Protein AF-A0A8W8LA46-F1 (afdb_monomer_lite)

Foldseek 3Di:
DPDQPCPVVQVVQLVPDDQQFKKWWCPPVDTAIWGDHDPQKTKGKAFPQGQADPDPDPVVCVDPPPDPPPVGIDIDIDGNCVVRPSTHMHGDPVCCVPDPDDDD

InterPro domains:
  IPR007053 LRAT domain [PF04970] (17-101)
  IPR007053 LRAT domain [PS51934] (22-104)
  IPR051496 H-rev107 Phospholipase/Acyltransferase [PTHR13943] (15-102)

Radius of gyration: 14.52 Å; chains: 1; bounding box: 37×31×36 Å

Sequence (104 aa):
MAASTFKSHNKSVIRRAKAGDLLEFDRGLYSHWAVYVGNEEVVHLAGVDNDGLNASVKPNHVFTMCGKTFDKATVKKESVWNVMLDSKVEINNDKDRKLKPTKF

Structure (mmCIF, N/CA/C/O backbone):
data_AF-A0A8W8LA46-F1
#
_entry.id   AF-A0A8W8LA46-F1
#
loop_
_atom_site.group_PDB
_atom_site.id
_atom_site.type_symbol
_atom_site.label_atom_id
_atom_site.label_alt_id
_atom_site.label_comp_id
_atom_site.label_asym_id
_atom_site.label_entity_id
_atom_site.label_seq_id
_atom_site.pdbx_PDB_ins_code
_atom_site.Cartn_x
_atom_site.Cartn_y
_atom_site.Cartn_z
_atom_site.occupancy
_atom_site.B_iso_or_equiv
_atom_site.auth_seq_id
_atom_site.auth_comp_id
_atom_site.auth_asym_id
_atom_site.auth_atom_id
_atom_site.pdbx_PDB_model_num
ATOM 1 N N . MET A 1 1 ? 18.035 -13.585 -7.330 1.00 38.62 1 MET A N 1
ATOM 2 C CA . MET A 1 1 ? 16.895 -13.367 -6.415 1.00 38.62 1 MET A CA 1
ATOM 3 C C . MET A 1 1 ? 17.429 -12.726 -5.145 1.00 38.62 1 MET A C 1
ATOM 5 O O . MET A 1 1 ? 17.873 -13.443 -4.257 1.00 38.62 1 MET A O 1
ATOM 9 N N . ALA A 1 2 ? 17.491 -11.394 -5.084 1.00 41.00 2 ALA A N 1
ATOM 10 C CA . ALA A 1 2 ? 17.789 -10.723 -3.823 1.00 41.00 2 ALA A CA 1
ATOM 11 C C . ALA A 1 2 ? 16.581 -10.936 -2.904 1.00 41.00 2 ALA A C 1
ATOM 13 O O . ALA A 1 2 ? 15.444 -10.684 -3.301 1.00 41.00 2 ALA A O 1
ATOM 14 N N . ALA A 1 3 ? 16.795 -11.482 -1.711 1.00 50.59 3 ALA A N 1
ATOM 15 C CA . ALA A 1 3 ? 15.750 -11.467 -0.704 1.00 50.59 3 ALA A CA 1
ATOM 16 C C . ALA A 1 3 ? 15.495 -9.997 -0.354 1.00 50.59 3 ALA A C 1
ATOM 18 O O . ALA A 1 3 ? 16.414 -9.325 0.105 1.00 50.59 3 ALA A O 1
ATOM 19 N N . SER A 1 4 ? 14.279 -9.503 -0.607 1.00 63.22 4 SER A N 1
ATOM 20 C CA . SER A 1 4 ? 13.841 -8.176 -0.163 1.00 63.22 4 SER A CA 1
ATOM 21 C C . SER A 1 4 ? 14.261 -7.982 1.297 1.00 63.22 4 SER A C 1
ATOM 23 O O . SER A 1 4 ? 13.859 -8.759 2.171 1.00 63.22 4 SER A O 1
ATOM 25 N N . THR A 1 5 ? 15.084 -6.961 1.552 1.00 78.44 5 THR A N 1
ATOM 26 C CA . THR A 1 5 ? 15.634 -6.618 2.877 1.00 78.44 5 THR A CA 1
ATOM 27 C C . THR A 1 5 ? 14.539 -6.525 3.943 1.00 78.44 5 THR A C 1
ATOM 29 O O . THR A 1 5 ? 14.771 -6.796 5.119 1.00 78.44 5 THR A O 1
ATOM 32 N N . PHE A 1 6 ? 13.311 -6.213 3.524 1.00 85.25 6 PHE A N 1
ATOM 33 C CA . PHE A 1 6 ? 12.164 -5.989 4.394 1.00 85.25 6 PHE A CA 1
ATOM 34 C C . PHE A 1 6 ? 11.138 -7.123 4.377 1.00 85.25 6 PHE A C 1
ATOM 36 O O . PHE A 1 6 ? 10.095 -6.992 5.004 1.00 85.25 6 PHE A O 1
ATOM 43 N N . LYS A 1 7 ? 11.399 -8.264 3.725 1.00 86.69 7 LYS A N 1
ATOM 44 C CA . LYS A 1 7 ? 10.385 -9.320 3.533 1.00 86.69 7 LYS A CA 1
ATOM 45 C C . LYS A 1 7 ? 9.735 -9.797 4.840 1.00 86.69 7 LYS A C 1
ATOM 47 O O . LYS A 1 7 ? 8.517 -9.950 4.902 1.00 86.69 7 LYS A O 1
ATOM 52 N N . SER A 1 8 ? 10.538 -10.015 5.885 1.00 90.94 8 SER A N 1
ATOM 53 C CA . SER A 1 8 ? 10.061 -10.403 7.226 1.00 90.94 8 SER A CA 1
ATOM 54 C C . SER A 1 8 ? 9.193 -9.312 7.867 1.00 90.94 8 SER A C 1
ATOM 56 O O . SER A 1 8 ? 8.081 -9.583 8.330 1.00 90.94 8 SER A O 1
ATOM 58 N N . HIS A 1 9 ? 9.684 -8.069 7.834 1.00 93.88 9 HIS A N 1
ATOM 59 C CA . HIS A 1 9 ? 8.995 -6.888 8.357 1.00 93.88 9 HIS A CA 1
ATOM 60 C C . HIS A 1 9 ? 7.658 -6.677 7.650 1.00 93.88 9 HIS A C 1
ATOM 62 O O . HIS A 1 9 ? 6.614 -6.673 8.298 1.00 93.88 9 HIS A O 1
ATOM 68 N N . ASN A 1 10 ? 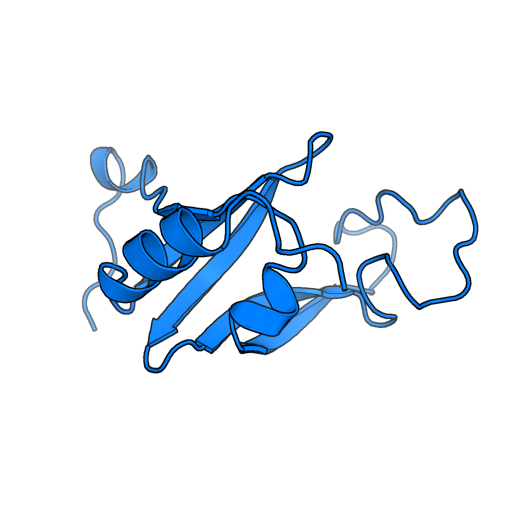7.682 -6.620 6.319 1.00 94.25 10 ASN A N 1
ATOM 69 C CA . ASN A 1 10 ? 6.507 -6.397 5.493 1.00 94.25 10 ASN A CA 1
ATOM 70 C C . ASN A 1 10 ? 5.456 -7.478 5.753 1.00 94.25 10 ASN A C 1
ATOM 72 O O . ASN A 1 10 ? 4.304 -7.156 6.020 1.00 94.25 10 ASN A O 1
ATOM 76 N N . LYS A 1 11 ? 5.846 -8.757 5.817 1.00 94.31 11 LYS A N 1
ATOM 77 C CA . LYS A 1 11 ? 4.908 -9.837 6.157 1.00 94.31 11 LYS A CA 1
ATOM 78 C C . LYS A 1 11 ? 4.251 -9.645 7.528 1.00 94.31 11 LYS A C 1
ATOM 80 O O . LYS A 1 11 ? 3.064 -9.924 7.683 1.00 94.31 11 LYS A O 1
ATOM 85 N N . SER A 1 12 ? 5.001 -9.171 8.522 1.00 95.75 12 SER A N 1
ATOM 86 C CA . SER A 1 12 ? 4.463 -8.872 9.854 1.00 95.75 12 SER A CA 1
ATOM 87 C C . SER A 1 12 ? 3.460 -7.714 9.824 1.00 95.75 12 SER A C 1
ATOM 89 O O . SER A 1 12 ? 2.399 -7.808 10.443 1.00 95.75 12 SER A O 1
ATOM 91 N N . VAL A 1 13 ? 3.770 -6.650 9.075 1.00 96.31 13 VAL A N 1
ATOM 92 C CA . VAL A 1 13 ? 2.896 -5.481 8.904 1.00 96.31 13 VAL A CA 1
ATOM 93 C C . VAL A 1 13 ? 1.594 -5.874 8.210 1.00 96.31 13 VAL A C 1
ATOM 95 O O . VAL A 1 13 ? 0.523 -5.614 8.752 1.00 96.31 13 VAL A O 1
ATOM 98 N N . ILE A 1 14 ? 1.670 -6.584 7.082 1.00 95.38 14 ILE A N 1
ATOM 99 C CA . ILE A 1 14 ? 0.492 -7.007 6.311 1.00 95.38 14 ILE A CA 1
ATOM 100 C C . ILE A 1 14 ? -0.398 -7.960 7.108 1.00 95.38 14 ILE A C 1
ATOM 102 O O . ILE A 1 14 ? -1.615 -7.823 7.087 1.00 95.38 14 ILE A O 1
ATOM 106 N N . ARG A 1 15 ? 0.187 -8.859 7.911 1.00 96.12 15 ARG A N 1
ATOM 107 C CA . ARG A 1 15 ? -0.586 -9.728 8.813 1.00 96.12 15 ARG A CA 1
ATOM 108 C C . ARG A 1 15 ? -1.376 -8.945 9.868 1.00 96.12 15 ARG A C 1
ATOM 110 O O . ARG A 1 15 ? -2.386 -9.438 10.360 1.00 96.12 15 ARG A O 1
ATOM 117 N N . ARG A 1 16 ? -0.896 -7.766 10.271 1.00 96.62 16 ARG A N 1
ATOM 118 C CA . ARG A 1 16 ? -1.557 -6.910 11.268 1.00 96.62 16 ARG A CA 1
ATOM 119 C C . ARG A 1 16 ? -2.551 -5.928 10.640 1.00 96.62 16 ARG A C 1
ATOM 121 O O . ARG A 1 16 ? -3.385 -5.400 11.374 1.00 96.62 16 ARG A O 1
ATOM 128 N N . ALA A 1 17 ? -2.458 -5.694 9.332 1.00 96.44 17 ALA A N 1
ATOM 129 C CA . ALA A 1 17 ? -3.316 -4.766 8.613 1.00 96.44 17 ALA A CA 1
ATOM 130 C C . ALA A 1 17 ? -4.781 -5.220 8.638 1.00 96.44 17 ALA A C 1
ATOM 132 O O . ALA A 1 17 ? -5.105 -6.403 8.494 1.00 96.44 17 ALA A O 1
ATOM 133 N N . LYS A 1 18 ? -5.675 -4.253 8.813 1.00 95.75 18 LYS A N 1
ATOM 134 C CA . LYS A 1 18 ? -7.127 -4.413 8.784 1.00 95.75 18 LYS A CA 1
ATOM 135 C C . LYS A 1 18 ? -7.691 -3.682 7.579 1.00 95.75 18 LYS A C 1
ATOM 137 O O . LYS A 1 18 ? -7.121 -2.695 7.123 1.00 95.75 18 LYS A O 1
ATOM 142 N N . ALA A 1 19 ? -8.807 -4.176 7.049 1.00 95.56 19 ALA A N 1
ATOM 143 C CA . ALA A 1 19 ? -9.490 -3.494 5.956 1.00 95.56 19 ALA A CA 1
ATOM 144 C C . ALA A 1 19 ? -9.766 -2.028 6.343 1.00 95.56 19 ALA A C 1
ATOM 146 O O . ALA A 1 19 ? -10.291 -1.763 7.425 1.00 95.56 19 ALA A O 1
ATOM 147 N N . GLY A 1 20 ? -9.373 -1.102 5.470 1.00 94.50 20 GLY A N 1
ATOM 148 C CA . GLY A 1 20 ? -9.412 0.341 5.701 1.00 94.50 20 GLY A CA 1
ATOM 149 C C . GLY A 1 20 ? -8.084 0.964 6.146 1.00 94.50 20 GLY A C 1
ATOM 150 O O . GLY A 1 20 ? -7.956 2.181 6.044 1.00 94.50 20 GLY A O 1
ATOM 151 N N . ASP A 1 21 ? -7.095 0.175 6.583 1.00 96.25 21 ASP A N 1
ATOM 152 C CA . ASP A 1 21 ? -5.774 0.701 6.945 1.00 96.25 21 ASP A CA 1
ATOM 153 C C . ASP A 1 21 ? -5.068 1.305 5.728 1.00 96.25 21 ASP A C 1
ATOM 155 O O . ASP A 1 21 ? -5.043 0.728 4.635 1.00 96.25 21 ASP A O 1
ATOM 159 N N . LEU A 1 22 ? -4.453 2.465 5.938 1.00 96.25 22 LEU A N 1
ATOM 160 C CA . LEU A 1 22 ? -3.643 3.140 4.943 1.00 96.25 22 LEU A CA 1
ATOM 161 C C . LEU A 1 22 ? -2.205 2.614 5.021 1.00 96.25 22 LEU A C 1
ATOM 163 O O . LEU A 1 22 ? -1.536 2.716 6.051 1.00 96.25 22 LEU A O 1
ATOM 167 N N . LEU A 1 23 ? -1.737 2.034 3.921 1.00 95.94 23 LEU A N 1
ATOM 168 C CA . LEU A 1 23 ? -0.387 1.510 3.777 1.00 95.94 23 LEU A CA 1
ATOM 169 C C . LEU A 1 23 ? 0.499 2.528 3.068 1.00 95.94 23 LEU A C 1
ATOM 171 O O . LEU A 1 23 ? 0.169 3.010 1.981 1.00 95.94 23 LEU A O 1
ATOM 175 N N . GLU A 1 24 ? 1.638 2.807 3.687 1.00 94.94 24 GLU A N 1
ATOM 176 C CA . GLU A 1 24 ? 2.710 3.627 3.147 1.00 94.94 24 GLU A CA 1
ATOM 177 C C . GLU A 1 24 ? 3.840 2.722 2.656 1.00 94.94 24 GLU A C 1
ATOM 179 O O . GLU A 1 24 ? 4.323 1.867 3.400 1.00 94.94 24 GLU A O 1
ATOM 184 N N . PHE A 1 25 ? 4.273 2.916 1.412 1.00 90.81 25 PHE A N 1
ATOM 185 C CA . PHE A 1 25 ? 5.423 2.231 0.832 1.00 90.81 25 PHE A CA 1
ATOM 186 C C . PHE A 1 25 ? 6.549 3.236 0.616 1.00 90.81 25 PHE A C 1
ATOM 188 O O . PHE A 1 25 ? 6.454 4.117 -0.242 1.00 90.81 25 PHE A O 1
ATOM 195 N N . ASP A 1 26 ? 7.631 3.072 1.370 1.00 89.25 26 ASP A N 1
ATOM 196 C CA . ASP A 1 26 ? 8.814 3.919 1.263 1.00 89.25 26 ASP A CA 1
ATOM 197 C C . ASP A 1 26 ? 9.627 3.539 0.012 1.00 89.25 26 ASP A C 1
ATOM 199 O O . ASP A 1 26 ? 10.196 2.443 -0.083 1.00 89.25 26 ASP A O 1
ATOM 203 N N . ARG A 1 27 ? 9.643 4.431 -0.986 1.00 82.81 27 ARG A N 1
ATOM 204 C CA . ARG A 1 27 ? 10.413 4.297 -2.237 1.00 82.81 27 ARG A CA 1
ATOM 205 C C . ARG A 1 27 ? 11.722 5.095 -2.186 1.00 82.81 27 ARG A C 1
ATOM 207 O O . ARG A 1 27 ? 12.355 5.306 -3.220 1.00 82.81 27 ARG A O 1
ATOM 214 N N . GLY A 1 28 ? 12.118 5.583 -1.011 1.00 82.12 28 GLY A N 1
ATOM 215 C CA . GLY A 1 28 ? 13.298 6.412 -0.779 1.00 82.12 28 GLY A CA 1
ATOM 216 C C . GLY A 1 28 ? 13.093 7.881 -1.153 1.00 82.12 28 GLY A C 1
ATOM 217 O O . GLY A 1 28 ? 13.283 8.757 -0.317 1.00 82.12 28 GLY A O 1
ATOM 218 N N . LEU A 1 29 ? 12.701 8.170 -2.401 1.00 79.12 29 LEU A N 1
ATOM 219 C CA . LEU A 1 29 ? 12.498 9.552 -2.882 1.00 79.12 29 LEU A CA 1
ATOM 220 C C . LEU A 1 29 ? 11.052 10.047 -2.746 1.00 79.12 29 LEU A C 1
ATOM 222 O O . LEU A 1 29 ? 10.802 11.248 -2.830 1.00 79.12 29 LEU A O 1
ATOM 226 N N . TYR A 1 30 ? 10.100 9.134 -2.573 1.00 79.38 30 TYR A N 1
ATOM 227 C CA . TYR A 1 30 ? 8.694 9.443 -2.333 1.00 79.38 30 TYR A CA 1
ATOM 228 C C . TYR A 1 30 ? 8.018 8.295 -1.574 1.00 79.38 30 TYR A C 1
ATOM 230 O O . TYR A 1 30 ? 8.530 7.174 -1.546 1.00 79.38 30 TYR A O 1
ATOM 238 N N . SER A 1 31 ? 6.847 8.570 -1.002 1.00 86.25 31 SER A N 1
ATOM 239 C CA . SER A 1 31 ? 5.979 7.543 -0.423 1.00 86.25 31 SER A CA 1
ATOM 240 C C . SER A 1 31 ? 4.851 7.217 -1.391 1.00 86.25 31 SER A C 1
ATOM 242 O O . SER A 1 31 ? 4.096 8.107 -1.798 1.00 86.25 31 SER A O 1
ATOM 244 N N . HIS A 1 32 ? 4.726 5.943 -1.756 1.00 88.81 32 HIS A N 1
ATOM 245 C CA . HIS A 1 32 ? 3.539 5.441 -2.443 1.00 88.81 32 HIS A CA 1
ATOM 246 C C . HIS A 1 32 ? 2.482 5.034 -1.417 1.00 88.81 32 HIS A C 1
ATOM 248 O O . HIS A 1 32 ? 2.823 4.645 -0.301 1.00 88.81 32 HIS A O 1
ATOM 254 N N . TRP A 1 33 ? 1.206 5.116 -1.784 1.00 92.88 33 TRP A N 1
ATOM 255 C CA . TRP A 1 33 ? 0.098 4.938 -0.845 1.00 92.88 33 TRP A CA 1
ATOM 256 C C . TRP A 1 33 ? -0.968 4.003 -1.395 1.00 92.88 33 TRP A C 1
ATOM 258 O O . TRP A 1 33 ? -1.340 4.096 -2.566 1.00 92.88 33 TRP A O 1
ATOM 268 N N . ALA A 1 34 ? -1.502 3.144 -0.531 1.00 94.19 34 ALA A N 1
ATOM 269 C CA . ALA A 1 34 ? -2.621 2.275 -0.865 1.00 94.19 34 ALA A CA 1
ATOM 270 C C . ALA A 1 34 ? -3.532 2.035 0.339 1.00 94.19 34 ALA A C 1
ATOM 272 O O . ALA A 1 34 ? -3.078 2.044 1.478 1.00 94.19 34 ALA A O 1
ATOM 273 N N . VAL A 1 35 ? -4.811 1.770 0.089 1.00 96.25 35 VAL A N 1
ATOM 274 C CA . VAL A 1 35 ? -5.764 1.352 1.124 1.00 96.25 35 VAL A CA 1
ATOM 275 C C . VAL A 1 35 ? -5.845 -0.167 1.129 1.00 96.25 35 VAL A C 1
ATOM 277 O O . VAL A 1 35 ? -6.119 -0.776 0.093 1.00 96.25 35 VAL A O 1
ATOM 280 N N . TYR A 1 36 ? -5.622 -0.789 2.284 1.00 96.94 36 TYR A N 1
ATOM 281 C CA . TYR A 1 36 ? -5.760 -2.231 2.447 1.00 96.94 36 TYR A CA 1
ATOM 282 C C . TYR A 1 36 ? -7.233 -2.637 2.449 1.00 96.94 36 TYR A C 1
ATOM 284 O O . TYR A 1 36 ? -8.034 -2.081 3.199 1.00 96.94 36 TYR A O 1
ATOM 292 N N . VAL A 1 37 ? -7.601 -3.625 1.632 1.00 96.44 37 VAL A N 1
ATOM 293 C CA . VAL A 1 37 ? -8.998 -4.084 1.499 1.00 96.44 37 VAL A CA 1
ATOM 294 C C . VAL A 1 37 ? -9.216 -5.514 2.002 1.00 96.44 37 VAL A C 1
ATOM 296 O O . VAL A 1 37 ? -10.322 -6.039 1.900 1.00 96.44 37 VAL A O 1
ATOM 299 N N . GLY A 1 38 ? -8.191 -6.126 2.604 1.00 95.06 38 GLY A N 1
ATOM 300 C CA . GLY A 1 38 ? -8.220 -7.513 3.073 1.00 95.06 38 GLY A CA 1
ATOM 301 C C . GLY A 1 38 ? -7.591 -8.487 2.078 1.00 95.06 38 GLY A C 1
ATOM 302 O O . GLY A 1 38 ? -7.256 -8.113 0.960 1.00 95.06 38 GLY A O 1
ATOM 303 N N . ASN A 1 39 ? -7.412 -9.741 2.503 1.00 95.56 39 ASN A N 1
ATOM 304 C CA . ASN A 1 39 ? -6.888 -10.839 1.674 1.00 95.56 39 ASN A CA 1
ATOM 305 C C . ASN A 1 39 ? -5.567 -10.532 0.945 1.00 95.56 39 ASN A C 1
ATOM 307 O O . ASN A 1 39 ? -5.364 -10.986 -0.175 1.00 95.56 39 ASN A O 1
ATOM 311 N N . GLU A 1 40 ? -4.665 -9.771 1.575 1.00 95.12 40 GLU A N 1
ATOM 312 C CA . GLU A 1 40 ? -3.395 -9.351 0.962 1.00 95.12 40 GLU A CA 1
ATOM 313 C C . GLU A 1 40 ? -3.577 -8.493 -0.311 1.00 95.12 40 GLU A C 1
ATOM 315 O O . GLU A 1 40 ? -2.666 -8.382 -1.135 1.00 95.12 40 GLU A O 1
ATOM 320 N N . GLU A 1 41 ? -4.739 -7.851 -0.461 1.00 96.31 41 GLU A N 1
ATOM 321 C CA . GLU A 1 41 ? -5.082 -6.953 -1.563 1.00 96.31 41 GLU A CA 1
ATOM 322 C C . GLU A 1 41 ? -5.178 -5.495 -1.095 1.00 96.31 41 GLU A C 1
ATOM 324 O O . GLU A 1 41 ? -5.559 -5.181 0.040 1.00 96.31 41 GLU A O 1
ATOM 329 N N . VAL A 1 42 ? -4.866 -4.582 -2.011 1.00 95.56 42 VAL A N 1
ATOM 330 C CA . VAL A 1 42 ? -4.963 -3.135 -1.820 1.00 95.56 42 VAL A CA 1
ATOM 331 C C . VAL A 1 42 ? -5.642 -2.460 -2.996 1.00 95.56 42 VAL A C 1
ATOM 333 O O . VAL A 1 42 ? -5.600 -2.948 -4.123 1.00 95.56 42 VAL A O 1
ATOM 336 N N . VAL A 1 43 ? -6.214 -1.291 -2.729 1.00 94.00 43 VAL A N 1
ATOM 337 C CA . VAL A 1 43 ? -6.636 -0.334 -3.749 1.00 94.00 43 VAL A CA 1
ATOM 338 C C . VAL A 1 43 ? -5.682 0.855 -3.728 1.00 94.00 43 VAL A C 1
ATOM 340 O O . VAL A 1 43 ? -5.467 1.461 -2.678 1.00 94.00 43 VAL A O 1
ATOM 343 N N . HIS A 1 44 ? -5.112 1.203 -4.879 1.00 90.94 44 HIS A N 1
ATOM 344 C CA . HIS A 1 44 ? -4.222 2.354 -5.013 1.00 90.94 44 HIS A CA 1
ATOM 345 C C . HIS A 1 44 ? -4.420 3.083 -6.335 1.00 90.94 44 HIS A C 1
ATOM 347 O O . HIS A 1 44 ? -5.043 2.582 -7.272 1.00 90.94 44 HIS A O 1
ATOM 353 N N . LEU A 1 45 ? -3.873 4.293 -6.393 1.00 86.19 45 LEU A N 1
ATOM 354 C CA . LEU A 1 45 ? -3.755 5.039 -7.632 1.00 86.19 45 LEU A CA 1
ATOM 355 C C . LEU A 1 45 ? -2.494 4.566 -8.365 1.00 86.19 45 LEU A C 1
ATOM 357 O O . LEU A 1 45 ? -1.412 4.542 -7.778 1.00 86.19 45 LEU A O 1
ATOM 361 N N . ALA A 1 46 ? -2.642 4.178 -9.626 1.00 77.88 46 ALA A N 1
ATOM 362 C CA . ALA A 1 46 ? -1.581 3.652 -10.474 1.00 77.88 46 ALA A CA 1
ATOM 363 C C . ALA A 1 46 ? -1.525 4.400 -11.812 1.00 77.88 46 ALA A C 1
ATOM 365 O O . ALA A 1 46 ? -2.540 4.899 -12.309 1.00 77.88 46 ALA A O 1
ATOM 366 N N . GLY A 1 47 ? -0.342 4.432 -12.425 1.00 68.06 47 GLY A N 1
ATOM 367 C CA . GLY A 1 47 ? -0.183 4.889 -13.805 1.00 68.06 47 GLY A CA 1
ATOM 368 C C . GLY A 1 47 ? -0.850 3.938 -14.808 1.00 68.06 47 GLY A C 1
ATOM 369 O O . GLY A 1 47 ? -0.947 2.733 -14.559 1.00 68.06 47 GLY A O 1
ATOM 370 N N . VAL A 1 48 ? -1.297 4.469 -15.953 1.00 55.97 48 VAL A N 1
ATOM 371 C CA . VAL A 1 48 ? -1.802 3.651 -17.081 1.00 55.97 48 VAL A CA 1
ATOM 372 C C . VAL A 1 48 ? -0.708 2.713 -17.599 1.00 55.97 48 VAL A C 1
ATOM 374 O O . VAL A 1 48 ? -0.949 1.524 -17.791 1.00 55.97 48 VAL A O 1
ATOM 377 N N . ASP A 1 49 ? 0.512 3.239 -17.719 1.00 52.00 49 ASP A N 1
ATOM 378 C CA . ASP A 1 49 ? 1.720 2.490 -18.040 1.00 52.00 49 ASP A CA 1
ATOM 379 C C . ASP A 1 49 ? 2.486 2.266 -16.736 1.00 52.00 49 ASP A C 1
ATOM 381 O O . ASP A 1 49 ? 3.021 3.217 -16.171 1.00 52.00 49 ASP A O 1
ATOM 385 N N . ASN A 1 50 ? 2.448 1.027 -16.245 1.00 47.84 50 ASN A N 1
ATOM 386 C CA . ASN A 1 50 ? 3.153 0.458 -15.089 1.00 47.84 50 ASN A CA 1
ATOM 387 C C . ASN A 1 50 ? 4.138 1.403 -14.375 1.00 47.84 50 ASN A C 1
ATOM 389 O O . ASN A 1 50 ? 5.116 1.878 -14.950 1.00 47.84 50 ASN A O 1
ATOM 393 N N . ASP A 1 51 ? 3.902 1.575 -13.085 1.00 48.09 51 ASP A N 1
ATOM 394 C CA . ASP A 1 51 ? 4.492 2.481 -12.101 1.00 48.09 51 ASP A CA 1
ATOM 395 C C . ASP A 1 51 ? 5.977 2.216 -11.763 1.00 48.09 51 ASP A C 1
ATOM 397 O O . ASP A 1 51 ? 6.411 2.261 -10.615 1.00 48.09 51 ASP A O 1
ATOM 401 N N . GLY A 1 52 ? 6.805 2.068 -12.799 1.00 46.09 52 GLY A N 1
ATOM 402 C CA . GLY A 1 52 ? 8.164 2.603 -12.753 1.00 46.09 52 GLY A CA 1
ATOM 403 C C . GLY A 1 52 ? 9.326 1.619 -12.756 1.00 46.09 52 GLY A C 1
ATOM 404 O O . GLY A 1 52 ? 10.442 2.083 -12.555 1.00 46.09 52 GLY A O 1
ATOM 405 N N . LEU A 1 53 ? 9.142 0.317 -13.020 1.00 42.09 53 LEU A N 1
ATOM 406 C CA . LEU A 1 53 ? 10.301 -0.600 -13.071 1.00 42.09 53 LEU A CA 1
ATOM 407 C C . LEU A 1 53 ? 10.447 -1.469 -14.330 1.00 42.09 53 LEU A C 1
ATOM 409 O O . LEU A 1 53 ? 11.554 -1.914 -14.608 1.00 42.09 53 LEU A O 1
ATOM 413 N N . ASN A 1 54 ? 9.384 -1.694 -15.114 1.00 40.34 54 ASN A N 1
ATOM 414 C CA . ASN A 1 54 ? 9.449 -2.547 -16.319 1.00 40.34 54 ASN A CA 1
ATOM 415 C C . ASN A 1 54 ? 8.791 -1.935 -17.573 1.00 40.34 54 ASN A C 1
ATOM 417 O O . ASN A 1 54 ? 8.692 -2.578 -18.614 1.00 40.34 54 ASN A O 1
ATOM 421 N N . ALA A 1 55 ? 8.334 -0.684 -17.494 1.00 43.47 55 ALA A N 1
ATOM 422 C CA . ALA A 1 55 ? 8.059 0.111 -18.686 1.00 43.47 55 ALA A CA 1
ATOM 423 C C . ALA A 1 55 ? 9.386 0.715 -19.148 1.00 43.47 55 ALA A C 1
ATOM 425 O O . ALA A 1 55 ? 10.171 1.131 -18.302 1.00 43.47 55 ALA A O 1
ATOM 426 N N . SER A 1 56 ? 9.650 0.762 -20.456 1.00 41.56 56 SER A N 1
ATOM 427 C CA . SER A 1 56 ? 10.851 1.387 -21.027 1.00 41.56 56 SER A CA 1
ATOM 428 C C . SER A 1 56 ? 11.028 2.794 -20.434 1.00 41.56 56 SER A C 1
ATOM 430 O O . SER A 1 56 ? 10.332 3.733 -20.825 1.00 41.56 56 SER A O 1
ATOM 432 N N . VAL A 1 57 ? 11.897 2.918 -19.425 1.00 42.94 57 VAL A N 1
ATOM 433 C CA . VAL A 1 57 ? 11.962 4.092 -18.549 1.00 42.94 57 VAL A CA 1
ATOM 434 C C . VAL A 1 57 ? 12.544 5.244 -19.353 1.00 42.94 57 VAL A C 1
ATOM 436 O O . VAL A 1 57 ? 13.754 5.356 -19.529 1.00 42.94 57 VAL A O 1
ATOM 439 N N . LYS A 1 58 ? 11.681 6.124 -19.866 1.00 43.06 58 LYS A N 1
ATOM 440 C CA . LYS A 1 58 ? 12.121 7.456 -20.275 1.00 43.06 58 LYS A CA 1
ATOM 441 C C . LYS A 1 58 ? 12.398 8.234 -18.981 1.00 43.06 58 LYS A C 1
ATOM 443 O O . LYS A 1 58 ? 11.488 8.340 -18.159 1.00 43.06 58 LYS A O 1
ATOM 448 N N . PRO A 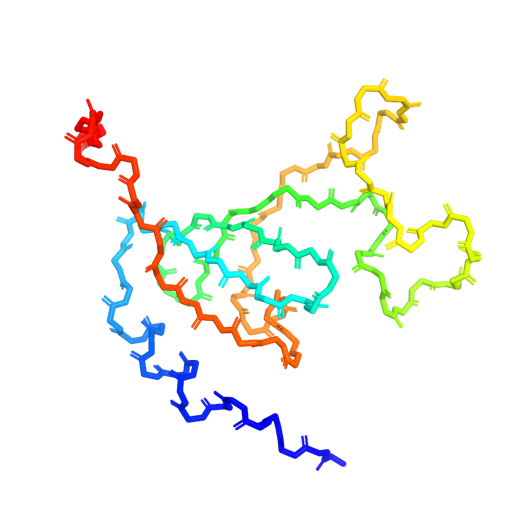1 59 ? 13.605 8.791 -18.776 1.00 42.03 59 PRO A N 1
ATOM 449 C CA . PRO A 1 59 ? 14.010 9.432 -17.517 1.00 42.03 59 PRO A CA 1
ATOM 450 C C . PRO A 1 59 ? 13.120 10.614 -17.085 1.00 42.03 59 PRO A C 1
ATOM 452 O O . PRO A 1 59 ? 13.142 11.008 -15.925 1.00 42.03 59 PRO A O 1
ATOM 455 N N . ASN A 1 60 ? 12.257 11.122 -17.970 1.00 39.00 60 ASN A N 1
ATOM 456 C CA . ASN A 1 60 ? 11.231 12.115 -17.641 1.00 39.00 60 ASN A CA 1
ATOM 457 C C . ASN A 1 60 ? 9.985 11.552 -16.918 1.00 39.00 60 ASN A C 1
ATOM 459 O O . ASN A 1 60 ? 9.113 12.334 -16.553 1.00 39.00 60 ASN A O 1
ATOM 463 N N . HIS A 1 61 ? 9.866 10.232 -16.716 1.00 40.12 61 HIS A N 1
ATOM 464 C CA . HIS A 1 61 ? 8.677 9.581 -16.130 1.00 40.12 61 HIS A CA 1
ATOM 465 C C . HIS A 1 61 ? 8.891 8.966 -14.742 1.00 40.12 61 HIS A C 1
ATOM 467 O O . HIS A 1 61 ? 7.943 8.434 -14.162 1.00 40.12 61 HIS A O 1
ATOM 473 N N . VAL A 1 62 ? 10.101 9.094 -14.188 1.00 41.44 62 VAL A N 1
ATOM 474 C CA . VAL A 1 62 ? 10.503 8.549 -12.875 1.00 41.44 62 VAL A CA 1
ATOM 475 C C . VAL A 1 62 ? 9.666 9.133 -11.722 1.00 41.44 62 VAL A C 1
ATOM 477 O O . VAL A 1 62 ? 9.547 8.527 -10.664 1.00 41.44 62 VAL A O 1
ATOM 480 N N . PHE A 1 63 ? 9.003 10.267 -11.963 1.00 44.28 63 PHE A N 1
ATOM 481 C CA . PHE A 1 63 ? 8.069 10.908 -11.044 1.00 44.28 63 PHE A CA 1
ATOM 482 C C . PHE A 1 63 ? 6.781 11.273 -11.775 1.00 44.28 63 PHE A C 1
ATOM 484 O O . PHE A 1 63 ? 6.440 12.450 -11.901 1.00 44.28 63 PHE A O 1
ATOM 491 N N . THR A 1 64 ? 6.047 10.293 -12.303 1.00 42.22 64 THR A N 1
ATOM 492 C CA . THR A 1 64 ? 4.692 10.601 -12.777 1.00 42.22 64 THR A CA 1
ATOM 493 C C . THR A 1 64 ? 3.791 10.739 -11.554 1.00 42.22 64 THR A C 1
ATOM 495 O O . THR A 1 64 ? 3.054 9.830 -11.177 1.00 42.22 64 THR A O 1
ATOM 498 N N . MET A 1 65 ? 3.875 11.912 -10.914 1.00 46.50 65 MET A N 1
ATOM 499 C CA . MET A 1 65 ? 2.783 12.434 -10.114 1.00 46.50 65 MET A CA 1
ATOM 500 C C . MET A 1 65 ? 1.519 12.241 -10.942 1.00 46.50 65 MET A C 1
ATOM 502 O O . MET A 1 65 ? 1.371 12.812 -12.021 1.00 46.50 65 MET A O 1
ATOM 506 N N . CYS A 1 66 ? 0.618 11.421 -10.422 1.00 44.44 66 CYS A N 1
ATOM 507 C CA . CYS A 1 66 ? -0.734 11.194 -10.913 1.00 44.44 66 CYS A CA 1
ATOM 508 C C . CYS A 1 66 ? -1.613 12.452 -10.721 1.00 44.44 66 CYS A C 1
ATOM 510 O O . CYS A 1 66 ? -2.763 12.370 -10.303 1.00 44.44 66 CYS A O 1
ATOM 512 N N . GLY A 1 67 ? -1.035 13.636 -10.935 1.00 41.69 67 GLY A N 1
ATOM 513 C CA . GLY A 1 67 ? -1.680 14.936 -10.873 1.00 41.69 67 GLY A CA 1
ATOM 514 C C . GLY A 1 67 ? -2.158 15.372 -12.255 1.00 41.69 67 GLY A C 1
ATOM 515 O O . GLY A 1 67 ? -1.703 14.849 -13.269 1.00 41.69 67 GLY A O 1
ATOM 516 N N . LYS A 1 68 ? -3.073 16.349 -12.258 1.00 40.28 68 LYS A N 1
ATOM 517 C CA . LYS A 1 68 ? -3.835 16.969 -13.368 1.00 40.28 68 LYS A CA 1
ATOM 518 C C . LYS A 1 68 ? -3.148 17.184 -14.731 1.00 40.28 68 LYS A C 1
ATOM 520 O O . LYS A 1 68 ? -3.820 17.598 -15.665 1.00 40.28 68 LYS A O 1
ATOM 525 N N . THR A 1 69 ? -1.847 16.978 -14.870 1.00 44.94 69 THR A N 1
ATOM 526 C CA . THR A 1 69 ? -1.093 17.269 -16.090 1.00 44.94 69 THR A CA 1
ATOM 527 C C . THR A 1 69 ? -1.194 16.194 -17.171 1.00 44.94 69 THR A C 1
ATOM 529 O O . THR A 1 69 ? -0.824 16.498 -18.301 1.00 44.94 69 THR A O 1
ATOM 532 N N . PHE A 1 70 ? -1.688 14.974 -16.890 1.00 48.59 70 PHE A N 1
ATOM 533 C CA . PHE A 1 70 ? -1.584 13.886 -17.879 1.00 48.59 70 PHE A CA 1
ATOM 534 C C . PHE A 1 70 ? -2.738 12.874 -18.024 1.00 48.59 70 PHE A C 1
ATOM 536 O O . PHE A 1 70 ? -2.496 11.903 -18.725 1.00 48.59 70 PHE A O 1
ATOM 543 N N . ASP A 1 71 ? -3.936 13.022 -17.432 1.00 54.41 71 ASP A N 1
ATOM 544 C CA . ASP A 1 71 ? -5.053 12.039 -17.581 1.00 54.41 71 ASP A CA 1
ATOM 545 C C . ASP A 1 71 ? -4.607 10.557 -17.491 1.00 54.41 71 ASP A C 1
ATOM 547 O O . ASP A 1 71 ? -5.051 9.681 -18.231 1.00 54.41 71 ASP A O 1
ATOM 551 N N . LYS A 1 72 ? -3.642 10.276 -16.605 1.00 63.47 72 LYS A N 1
ATOM 552 C CA . LYS A 1 72 ? -2.872 9.018 -16.594 1.00 63.47 72 LYS A CA 1
ATOM 553 C C . LYS A 1 72 ? -2.978 8.225 -15.296 1.00 63.47 72 LYS A C 1
ATOM 555 O O . LYS A 1 72 ? -2.191 7.310 -15.067 1.00 63.47 72 LYS A O 1
ATOM 560 N N . ALA A 1 73 ? -3.924 8.584 -14.439 1.00 70.94 73 ALA A N 1
ATOM 561 C CA . ALA A 1 73 ? -4.105 7.949 -13.147 1.00 70.94 73 ALA A CA 1
ATOM 562 C C . ALA A 1 73 ? -5.338 7.044 -13.179 1.00 70.94 73 ALA A C 1
ATOM 564 O O . ALA A 1 73 ? -6.436 7.488 -13.505 1.00 70.94 73 ALA A O 1
ATOM 565 N N . THR A 1 74 ? -5.156 5.776 -12.829 1.00 77.88 74 THR A N 1
ATOM 566 C CA . THR A 1 74 ? -6.226 4.779 -12.743 1.00 77.88 74 THR A CA 1
ATOM 567 C C . THR A 1 74 ? -6.254 4.187 -11.348 1.00 77.88 74 THR A C 1
ATOM 569 O O . THR A 1 74 ? -5.212 4.000 -10.724 1.00 77.88 74 THR A O 1
ATOM 572 N N . VAL A 1 75 ? -7.447 3.912 -10.833 1.00 86.88 75 VAL A N 1
ATOM 573 C CA . VAL A 1 75 ? -7.590 3.186 -9.572 1.00 86.88 75 VAL A CA 1
ATOM 574 C C . VAL A 1 75 ? -7.482 1.700 -9.882 1.00 86.88 75 VAL A C 1
ATOM 576 O O . VAL A 1 75 ? -8.263 1.184 -10.682 1.00 86.88 75 VAL A O 1
ATOM 579 N N . LYS A 1 76 ? -6.522 1.018 -9.259 1.00 86.88 76 LYS A N 1
ATOM 580 C CA . LYS A 1 76 ? -6.319 -0.424 -9.415 1.00 86.88 76 LYS A CA 1
ATOM 581 C C . LYS A 1 76 ? -6.489 -1.136 -8.083 1.00 86.88 76 LYS A C 1
ATOM 583 O O . LYS A 1 76 ? -6.162 -0.591 -7.028 1.00 86.88 76 LYS A O 1
ATOM 588 N N . LYS A 1 77 ? -7.014 -2.359 -8.158 1.00 92.19 77 LYS A N 1
ATOM 589 C CA . LYS A 1 77 ? -7.051 -3.316 -7.054 1.00 92.19 77 LYS A CA 1
ATOM 590 C C . LYS A 1 77 ? -6.038 -4.414 -7.360 1.00 92.19 77 LYS A C 1
ATOM 592 O O . LYS A 1 77 ? -6.208 -5.123 -8.348 1.00 92.19 77 LYS A O 1
ATOM 597 N N . GLU A 1 78 ? -5.005 -4.541 -6.537 1.00 89.81 78 GLU A N 1
ATOM 598 C CA . GLU A 1 78 ? -3.886 -5.454 -6.788 1.00 89.81 78 GLU A CA 1
ATOM 599 C C . GLU A 1 78 ? -3.385 -6.106 -5.499 1.00 89.81 78 GLU A C 1
ATOM 601 O O . GLU A 1 78 ? -3.686 -5.664 -4.387 1.00 89.81 78 GLU A O 1
ATOM 606 N N . SER A 1 79 ? -2.601 -7.177 -5.647 1.00 91.75 79 SER A N 1
ATOM 607 C CA . SER A 1 79 ? -1.922 -7.793 -4.511 1.00 91.75 79 SER A CA 1
ATOM 608 C C . SER A 1 79 ? -0.888 -6.833 -3.928 1.00 91.75 79 SER A C 1
ATOM 610 O O . SER A 1 79 ? -0.051 -6.288 -4.651 1.00 91.75 79 SER A O 1
ATOM 612 N N . VAL A 1 80 ? -0.883 -6.703 -2.601 1.00 90.81 80 VAL A N 1
ATOM 613 C CA . VAL A 1 80 ? 0.122 -5.948 -1.841 1.00 90.81 80 VAL A CA 1
ATOM 614 C C . VAL A 1 80 ? 1.539 -6.322 -2.239 1.00 90.81 80 VAL A C 1
ATOM 616 O O . VAL A 1 80 ? 2.402 -5.455 -2.287 1.00 90.81 80 VAL A O 1
ATOM 619 N N . TRP A 1 81 ? 1.797 -7.596 -2.526 1.00 89.69 81 TRP A N 1
ATOM 620 C CA . TRP A 1 81 ? 3.135 -8.078 -2.854 1.00 89.69 81 TRP A CA 1
ATOM 621 C C . TRP A 1 81 ? 3.641 -7.536 -4.195 1.00 89.69 81 TRP A C 1
ATOM 623 O O . TRP A 1 81 ? 4.831 -7.252 -4.321 1.00 89.69 81 TRP A O 1
ATOM 633 N N . ASN A 1 82 ? 2.738 -7.331 -5.161 1.00 86.38 82 ASN A N 1
ATOM 634 C CA . ASN A 1 82 ? 3.067 -6.708 -6.444 1.00 86.38 82 ASN A CA 1
ATOM 635 C C . ASN A 1 82 ? 3.316 -5.209 -6.271 1.00 86.38 82 ASN A C 1
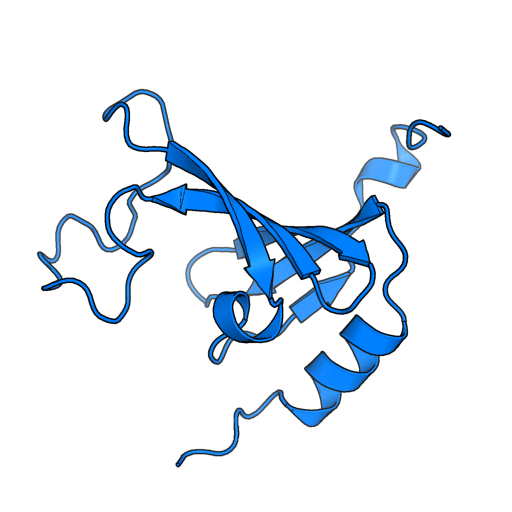ATOM 637 O O . ASN A 1 82 ? 4.254 -4.672 -6.851 1.00 86.38 82 ASN A O 1
ATOM 641 N N . VAL A 1 83 ? 2.518 -4.553 -5.421 1.00 85.12 83 VAL A N 1
ATOM 642 C CA . VAL A 1 83 ? 2.673 -3.125 -5.127 1.00 85.12 83 VAL A CA 1
ATOM 643 C C . VAL A 1 83 ? 3.928 -2.869 -4.294 1.00 85.12 83 VAL A C 1
ATOM 645 O O . VAL A 1 83 ? 4.626 -1.897 -4.543 1.00 85.12 83 VAL A O 1
ATOM 648 N N . MET A 1 84 ? 4.285 -3.717 -3.326 1.00 82.25 84 MET A N 1
ATOM 649 C CA . MET A 1 84 ? 5.405 -3.423 -2.426 1.00 82.25 84 MET A CA 1
ATOM 650 C C . MET A 1 84 ? 6.762 -3.477 -3.140 1.00 82.25 84 MET A C 1
ATOM 652 O O . MET A 1 84 ? 7.629 -2.668 -2.819 1.00 82.25 84 MET A O 1
ATOM 656 N N . LEU A 1 85 ? 6.957 -4.375 -4.116 1.00 80.62 85 LEU A N 1
ATOM 657 C CA . LEU A 1 85 ? 8.270 -4.653 -4.722 1.00 80.62 85 LEU A CA 1
ATOM 658 C C . LEU A 1 85 ? 9.357 -4.823 -3.630 1.00 80.62 85 LEU A C 1
ATOM 660 O O . LEU A 1 85 ? 9.227 -5.684 -2.758 1.00 80.62 85 LEU A O 1
ATOM 664 N N . ASP A 1 86 ? 10.386 -3.971 -3.632 1.00 80.69 86 ASP A N 1
ATOM 665 C CA . ASP A 1 86 ? 11.468 -3.952 -2.637 1.00 80.69 86 ASP A CA 1
ATOM 666 C C . ASP A 1 86 ? 11.300 -2.872 -1.548 1.00 80.69 86 ASP A C 1
ATOM 668 O O . ASP A 1 86 ? 12.185 -2.688 -0.711 1.00 80.69 86 ASP A O 1
ATOM 672 N N . SER A 1 87 ? 10.164 -2.169 -1.517 1.00 84.00 87 SER A N 1
ATOM 673 C CA . SER A 1 87 ? 9.904 -1.102 -0.544 1.00 84.00 87 SER A CA 1
ATOM 674 C C . SER A 1 87 ? 9.563 -1.622 0.843 1.00 84.00 87 SER A C 1
ATOM 676 O O . SER A 1 87 ? 8.929 -2.667 1.015 1.00 84.00 87 SER A O 1
ATOM 678 N N . LYS A 1 88 ? 9.930 -0.834 1.854 1.00 92.19 88 LYS A N 1
ATOM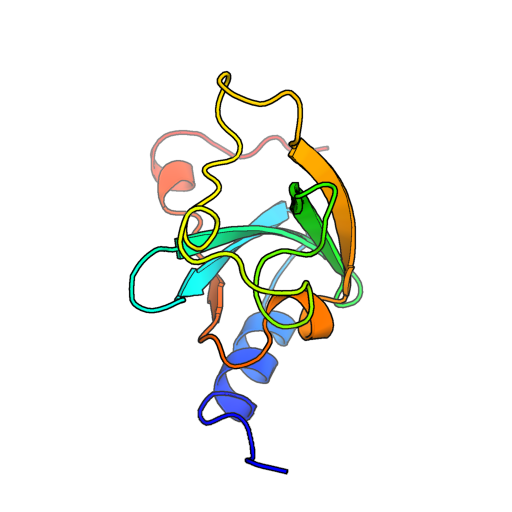 679 C CA . LYS A 1 88 ? 9.467 -1.028 3.226 1.00 92.19 88 LYS A CA 1
ATOM 680 C C . LYS A 1 88 ? 8.016 -0.551 3.341 1.00 92.19 88 LYS A C 1
ATOM 682 O O . LYS A 1 88 ? 7.705 0.543 2.877 1.00 92.19 88 LYS A O 1
ATOM 687 N N . VAL A 1 89 ? 7.150 -1.367 3.946 1.00 94.19 89 VAL A N 1
ATOM 688 C CA . VAL A 1 89 ? 5.742 -1.009 4.188 1.00 94.19 89 VAL A CA 1
ATOM 689 C C . VAL A 1 89 ? 5.501 -0.677 5.657 1.00 94.19 89 VAL A C 1
ATOM 691 O O . VAL A 1 89 ? 6.026 -1.348 6.549 1.00 94.19 89 VAL A O 1
ATOM 694 N N . GLU A 1 90 ? 4.677 0.335 5.903 1.00 96.50 90 GLU A N 1
ATOM 695 C CA . GLU A 1 90 ? 4.173 0.699 7.226 1.00 96.50 90 GLU A CA 1
ATOM 696 C C . GLU A 1 90 ? 2.661 0.960 7.161 1.00 96.50 90 GLU A C 1
ATOM 698 O O . GLU A 1 90 ? 2.133 1.394 6.139 1.00 96.50 90 GLU A O 1
ATOM 703 N N . ILE A 1 91 ? 1.955 0.692 8.261 1.00 97.00 91 ILE A N 1
ATOM 704 C CA . ILE A 1 91 ? 0.564 1.139 8.429 1.00 97.00 91 ILE A CA 1
ATOM 705 C C . ILE A 1 91 ? 0.622 2.562 8.978 1.00 97.00 91 ILE A C 1
ATOM 707 O O . ILE A 1 91 ? 1.134 2.767 10.081 1.00 97.00 91 ILE A O 1
ATOM 711 N N . ASN A 1 92 ? 0.094 3.529 8.233 1.00 95.75 92 ASN A N 1
ATOM 712 C CA . ASN A 1 92 ? 0.135 4.939 8.597 1.00 95.75 92 ASN A CA 1
ATOM 713 C C . ASN A 1 92 ? -1.256 5.584 8.502 1.00 95.75 92 ASN A C 1
ATOM 715 O O . ASN A 1 92 ? -1.624 6.199 7.504 1.00 95.75 92 ASN A O 1
ATOM 719 N N . ASN A 1 93 ? -1.999 5.493 9.606 1.00 94.88 93 ASN A N 1
ATOM 720 C CA . ASN A 1 93 ? -3.299 6.139 9.792 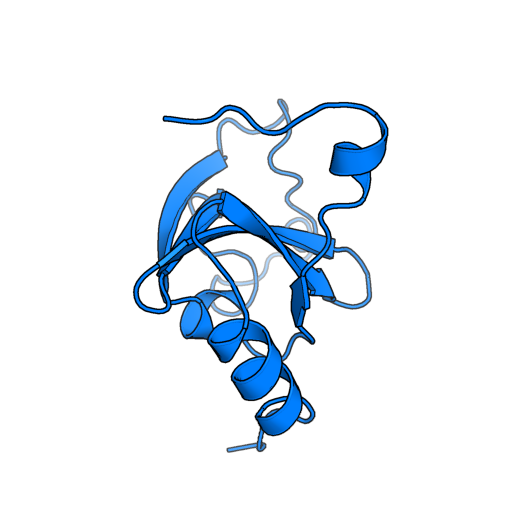1.00 94.88 93 ASN A CA 1
ATOM 721 C C . ASN A 1 93 ? -3.178 7.464 10.584 1.00 94.88 93 ASN A C 1
ATOM 723 O O . ASN A 1 93 ? -4.022 7.758 11.426 1.00 94.88 93 ASN A O 1
ATOM 727 N N . ASP A 1 94 ? -2.131 8.281 10.380 1.00 92.31 94 ASP A N 1
ATOM 728 C CA . ASP A 1 94 ? -1.877 9.494 11.201 1.00 92.31 94 ASP A CA 1
ATOM 729 C C . ASP A 1 94 ? -3.074 10.470 11.258 1.00 92.31 94 ASP A C 1
ATOM 731 O O . ASP A 1 94 ? -3.321 11.154 12.261 1.00 92.31 94 ASP A O 1
ATOM 735 N N . LYS A 1 95 ? -3.883 10.494 10.192 1.00 88.88 95 LYS A N 1
ATOM 736 C CA . LYS A 1 95 ? -5.064 11.358 10.100 1.00 88.88 95 LYS A CA 1
ATOM 737 C C . LYS A 1 95 ? -6.220 10.921 11.003 1.00 88.88 95 LYS A C 1
ATOM 739 O O . LYS A 1 95 ? -7.056 11.775 11.304 1.00 88.88 95 LYS A O 1
ATOM 744 N N . ASP A 1 96 ? -6.224 9.693 11.523 1.00 91.00 96 ASP A N 1
ATOM 745 C CA . ASP A 1 96 ? -7.289 9.176 12.397 1.00 91.00 96 ASP A CA 1
ATOM 746 C C . ASP A 1 96 ? -7.430 9.976 13.696 1.00 91.00 96 ASP A C 1
ATOM 748 O O . ASP A 1 96 ? -8.519 10.088 14.264 1.00 91.00 96 ASP A O 1
ATOM 752 N N . ARG A 1 97 ? -6.340 10.609 14.153 1.00 88.06 97 ARG A N 1
ATOM 753 C CA . ARG A 1 97 ? -6.367 11.502 15.319 1.00 88.06 97 ARG A CA 1
ATOM 754 C C . ARG A 1 97 ? -7.239 12.740 15.088 1.00 88.06 97 ARG A C 1
ATOM 756 O O . ARG A 1 97 ? -7.778 13.291 16.044 1.00 88.06 97 ARG A O 1
ATOM 763 N N . LYS A 1 98 ? -7.340 13.205 13.840 1.00 91.06 98 LYS A N 1
ATOM 764 C CA . LYS A 1 98 ? -8.086 14.417 13.462 1.00 91.06 98 LYS A CA 1
ATOM 765 C C . LYS A 1 98 ? -9.449 14.090 12.859 1.00 91.06 98 LYS A C 1
ATOM 767 O O . LYS A 1 98 ? -10.398 14.839 13.066 1.00 91.06 98 LYS A O 1
ATOM 772 N N . LEU A 1 99 ? -9.538 12.999 12.105 1.00 87.88 99 LEU A N 1
ATOM 773 C CA . LEU A 1 99 ? -10.716 12.604 11.346 1.00 87.88 99 LEU A CA 1
ATOM 774 C C . LEU A 1 99 ? -11.009 11.141 11.639 1.00 87.88 99 LEU A C 1
ATOM 776 O O . LEU A 1 99 ? -10.202 10.277 11.324 1.00 87.88 99 LEU A O 1
ATOM 780 N N . LYS A 1 100 ? -12.167 10.854 12.236 1.00 85.94 100 LYS A N 1
ATOM 781 C CA . LYS A 1 100 ? -12.548 9.463 12.491 1.00 85.94 100 LYS A CA 1
ATOM 782 C C . LYS A 1 100 ? -12.825 8.756 11.157 1.00 85.94 100 LYS A C 1
ATOM 784 O O . LYS A 1 100 ? -13.552 9.326 10.339 1.00 85.94 100 LYS A O 1
ATOM 789 N N . PRO A 1 101 ? -12.314 7.532 10.951 1.00 85.12 101 PRO A N 1
ATOM 790 C CA . PRO A 1 101 ? -12.602 6.766 9.748 1.00 85.12 101 PRO A CA 1
ATOM 791 C C . PRO A 1 101 ? -14.096 6.443 9.658 1.00 85.12 101 PRO A C 1
ATOM 793 O O . PRO A 1 101 ? -14.771 6.207 10.668 1.00 85.12 101 PRO A O 1
ATOM 796 N N . THR A 1 102 ? -14.617 6.447 8.433 1.00 81.81 102 THR A N 1
ATOM 797 C CA . THR A 1 102 ? -16.007 6.087 8.154 1.00 81.81 102 THR A CA 1
ATOM 798 C C . THR A 1 102 ? -16.219 4.610 8.479 1.00 81.81 102 THR A C 1
ATOM 800 O O . THR A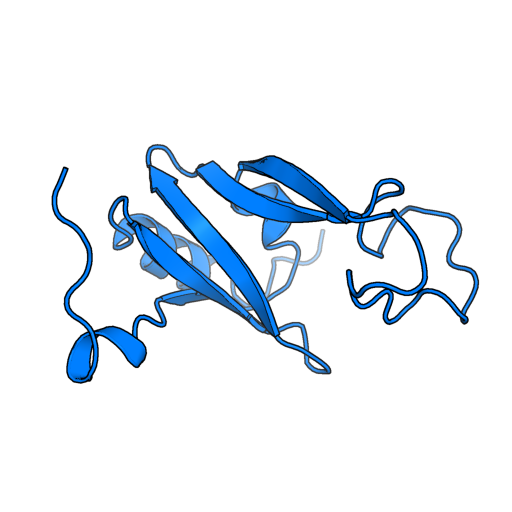 1 102 ? -15.460 3.756 8.028 1.00 81.81 102 THR A O 1
ATOM 803 N N . LYS A 1 103 ? -17.244 4.307 9.280 1.00 72.50 103 LYS A N 1
ATOM 804 C CA . LYS A 1 103 ? -17.678 2.931 9.542 1.00 72.50 103 LYS A CA 1
ATOM 805 C C . LYS A 1 103 ? -18.737 2.565 8.504 1.00 72.50 103 LYS A C 1
ATOM 807 O O . LYS A 1 103 ? -19.696 3.323 8.362 1.00 72.50 103 LYS A O 1
ATOM 812 N N . PHE A 1 104 ? -18.542 1.453 7.805 1.00 56.31 104 PHE A N 1
ATOM 813 C CA . PHE A 1 104 ? -19.526 0.849 6.907 1.00 56.31 104 PHE A CA 1
ATOM 814 C C . PHE A 1 104 ? -20.098 -0.410 7.550 1.00 56.31 104 PHE A C 1
ATOM 816 O O . PHE A 1 104 ? -19.323 -1.096 8.259 1.00 56.31 104 PHE A O 1
#

Secondary structure (DSSP, 8-state):
----TTHHHHHHHHHH--TTPEEEEE-SSSEEEEEEEETTEEEEEEESS-SSSSS---GGGTT---STTSS-EEEEEEEHHHHHTT-EEEE--GGGGTSPPPP-

Organism: Magallana gigas (NCBI:txid29159)

pLDDT: mean 77.09, std 20.78, range [38.62, 97.0]